Protein AF-A0AAV0Y140-F1 (afdb_monomer)

Radius of gyration: 25.88 Å; Cα contacts (8 Å, |Δi|>4): 50; chains: 1; bounding box: 42×67×58 Å

Secondary structure (DSSP, 8-state):
--TTT-GGGGGGHHHHHHHHHHHHHHHHHHH-GGG--HHHHHTTTHHHHHHHH-STTTT-THHHHHHHHHHHHH--SSSSHHHHHHHHHHHHHHHHHHHHHHHHHHHHT-------

Solvent-accessible surface area (backbone atoms only — not comparable to full-atom values): 6801 Å² total; per-residue (Å²): 122,65,55,56,55,38,75,90,32,61,90,46,43,70,56,53,46,52,53,38,47,51,48,48,54,49,49,30,72,74,73,33,66,92,69,59,40,71,74,56,57,48,51,68,47,49,52,58,50,34,74,74,63,39,32,48,71,74,75,47,62,60,68,57,58,60,49,46,56,58,54,52,69,42,41,88,55,91,71,62,44,68,60,37,36,53,53,47,50,52,53,50,55,53,51,54,54,52,51,57,49,50,59,54,51,61,65,68,69,61,73,82,84,82,72,133

Mean predicted aligned error: 10.84 Å

Sequence (116 aa):
MIILLSPDCSYLINYARQLLKYFVMSFQNIYGAQFVSHKVHGLLHLCDDYEHYGPLHNCSTFMFENYMKELKSFVRKHDKPLQQVINRDNEKCYASTTNSRKNNEEFILKPSLQHI

pLDDT: mean 83.47, std 15.55, range [37.31, 96.94]

Nearest PDB structures (foldseek):
  8oiq-assembly1_Aa  TM=3.154E-01  e=7.047E+00  Homo sapiens

Foldseek 3Di:
DVLQQDLVNLVCLVVQLVVLVVVLVVCCVPPNPVPCDPVSVCSNCSSVVCVVQNRVVRVDCVVVVVCVVVLVVQADDPPPSVVSSVVVVVVVVVVVVVVVVVVVVVVVPDPPPDDD

Structure (mmCIF, N/CA/C/O backbone):
data_AF-A0AAV0Y140-F1
#
_entry.id   AF-A0AAV0Y140-F1
#
loop_
_atom_site.group_PDB
_atom_site.id
_atom_site.type_symbol
_atom_site.label_atom_id
_atom_site.label_alt_id
_atom_site.label_comp_id
_atom_site.label_asym_id
_atom_site.label_entity_id
_atom_site.label_seq_id
_atom_site.pdbx_PDB_ins_code
_atom_site.Cartn_x
_atom_site.Cartn_y
_atom_site.Cartn_z
_atom_site.occupancy
_atom_site.B_iso_or_equiv
_atom_site.auth_seq_id
_atom_site.auth_comp_id
_atom_site.auth_asym_id
_atom_site.auth_atom_id
_atom_site.pdbx_PDB_model_num
ATOM 1 N N . MET A 1 1 ? 10.942 6.925 -4.817 1.00 59.31 1 MET A N 1
ATOM 2 C CA . MET A 1 1 ? 9.683 6.899 -5.596 1.00 59.31 1 MET A CA 1
ATOM 3 C C . MET A 1 1 ? 8.801 8.090 -5.225 1.00 59.31 1 MET A C 1
ATOM 5 O O . MET A 1 1 ? 7.722 7.900 -4.697 1.00 59.31 1 MET A O 1
ATOM 9 N N . ILE A 1 2 ? 9.243 9.324 -5.482 1.00 70.88 2 ILE A N 1
ATOM 10 C CA . ILE A 1 2 ? 8.435 10.525 -5.171 1.00 70.88 2 ILE A CA 1
ATOM 11 C C . ILE A 1 2 ? 7.274 10.670 -6.174 1.00 70.88 2 ILE A C 1
ATOM 13 O O . ILE A 1 2 ? 6.186 11.106 -5.815 1.00 70.88 2 ILE A O 1
ATOM 17 N N . ILE A 1 3 ? 7.489 10.191 -7.404 1.00 76.38 3 ILE A N 1
ATOM 18 C CA . ILE A 1 3 ? 6.550 10.290 -8.530 1.00 76.38 3 ILE A CA 1
ATOM 19 C C . ILE A 1 3 ? 5.182 9.661 -8.222 1.00 76.38 3 ILE A C 1
ATOM 21 O O . ILE A 1 3 ? 4.164 10.241 -8.565 1.00 76.38 3 ILE A O 1
ATOM 25 N N . LEU A 1 4 ? 5.150 8.507 -7.547 1.00 77.25 4 LEU A N 1
ATOM 26 C CA . LEU A 1 4 ? 3.904 7.785 -7.239 1.00 77.25 4 LEU A CA 1
ATOM 27 C C . LEU A 1 4 ? 3.299 8.166 -5.873 1.00 77.25 4 LEU A C 1
ATOM 29 O O . LEU A 1 4 ? 2.232 7.681 -5.504 1.00 77.25 4 LEU A O 1
ATOM 33 N N . LEU A 1 5 ? 3.981 9.026 -5.112 1.00 80.62 5 LEU A N 1
ATOM 34 C CA . LEU A 1 5 ? 3.524 9.519 -3.809 1.00 80.62 5 LEU A CA 1
ATOM 35 C C . LEU A 1 5 ? 2.815 10.873 -3.920 1.00 80.62 5 LEU A C 1
ATOM 37 O O . LEU A 1 5 ? 1.959 11.164 -3.091 1.00 80.62 5 LEU A O 1
ATOM 41 N N . SER A 1 6 ? 3.167 11.687 -4.919 1.00 78.81 6 SER A N 1
ATOM 42 C CA . SER A 1 6 ? 2.572 13.010 -5.123 1.00 78.81 6 SER A CA 1
ATOM 43 C C . SER A 1 6 ? 1.511 12.990 -6.234 1.00 78.81 6 SER A C 1
ATOM 45 O O . SER A 1 6 ? 1.757 12.390 -7.287 1.00 78.81 6 SER A O 1
ATOM 47 N N . PRO A 1 7 ? 0.354 13.657 -6.053 1.00 75.69 7 PRO A N 1
ATOM 48 C CA . PRO A 1 7 ? -0.622 13.867 -7.128 1.00 75.69 7 PRO A CA 1
ATOM 49 C C . PRO A 1 7 ? -0.075 14.755 -8.259 1.00 75.69 7 PRO A C 1
ATOM 51 O O . PRO A 1 7 ? -0.488 14.620 -9.410 1.00 75.69 7 PRO A O 1
ATOM 54 N N . ASP A 1 8 ? 0.909 15.608 -7.963 1.00 79.06 8 ASP A N 1
ATOM 55 C CA . ASP A 1 8 ? 1.428 16.616 -8.900 1.00 79.06 8 ASP A CA 1
ATOM 56 C C . ASP A 1 8 ? 2.373 16.032 -9.961 1.00 79.06 8 ASP A C 1
ATOM 58 O O . ASP A 1 8 ? 2.795 16.718 -10.889 1.00 79.06 8 ASP A O 1
ATOM 62 N N . CYS A 1 9 ? 2.745 14.759 -9.826 1.00 79.50 9 CYS A N 1
ATOM 63 C CA . CYS A 1 9 ? 3.691 14.072 -10.706 1.00 79.50 9 CYS A CA 1
ATOM 64 C C . CYS A 1 9 ? 3.012 13.090 -11.671 1.00 79.50 9 CYS A C 1
ATOM 66 O O . CYS A 1 9 ? 3.690 12.248 -12.263 1.00 79.50 9 CYS A O 1
ATOM 68 N N . SER A 1 10 ? 1.694 13.197 -11.861 1.00 79.00 10 SER A N 1
ATOM 69 C CA . SER A 1 10 ? 0.920 12.308 -12.737 1.00 79.00 10 SER A CA 1
ATOM 70 C C . SER A 1 10 ? 1.443 12.268 -14.183 1.00 79.00 10 SER A C 1
ATOM 72 O O . SER A 1 10 ? 1.455 11.218 -14.823 1.00 79.00 10 SER A O 1
ATOM 74 N N . TYR A 1 11 ? 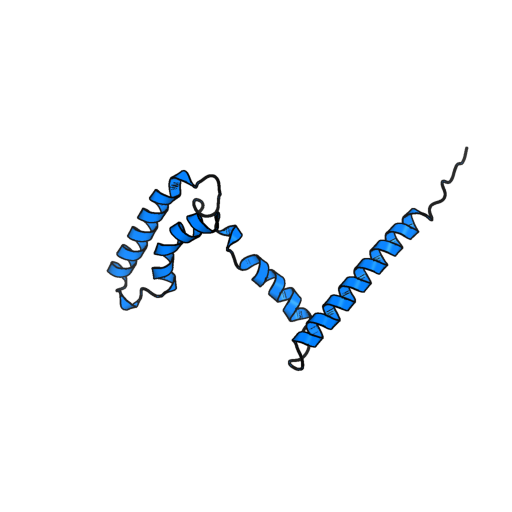2.001 13.373 -14.682 1.00 85.31 11 TYR A N 1
ATOM 75 C CA . TYR A 1 11 ? 2.618 13.438 -16.013 1.00 85.31 11 TYR A CA 1
ATOM 76 C C . TYR A 1 11 ? 3.851 12.522 -16.176 1.00 85.31 11 TYR A C 1
ATOM 78 O O . TYR A 1 11 ? 4.225 12.182 -17.298 1.00 85.31 11 TYR A O 1
ATOM 86 N N . LEU A 1 12 ? 4.472 12.080 -15.075 1.00 88.38 12 LEU A N 1
ATOM 87 C CA . LEU A 1 12 ? 5.636 11.186 -15.069 1.00 88.38 12 LEU A CA 1
ATOM 88 C C . LEU A 1 12 ? 5.268 9.702 -14.915 1.00 88.38 12 LEU A C 1
ATOM 90 O O . LEU A 1 12 ? 6.173 8.865 -14.901 1.00 88.38 12 LEU A O 1
ATOM 94 N N . ILE A 1 13 ? 3.983 9.337 -14.823 1.00 89.38 13 ILE A N 1
ATOM 95 C CA . ILE A 1 13 ? 3.558 7.937 -14.617 1.00 89.38 13 ILE A CA 1
ATOM 96 C C . ILE A 1 13 ? 4.114 7.021 -15.711 1.00 89.38 13 ILE A C 1
ATOM 98 O O . ILE A 1 13 ? 4.670 5.965 -15.414 1.00 89.38 13 ILE A O 1
ATOM 102 N N . ASN A 1 14 ? 4.047 7.441 -16.976 1.00 90.62 14 ASN A N 1
ATOM 103 C CA . ASN A 1 14 ? 4.574 6.651 -18.092 1.00 90.62 14 ASN A CA 1
ATOM 104 C C . ASN A 1 14 ? 6.090 6.438 -18.007 1.00 90.62 14 ASN A C 1
ATOM 106 O O . ASN A 1 14 ? 6.589 5.384 -18.402 1.00 90.62 14 ASN A O 1
ATOM 110 N N . TYR A 1 15 ? 6.819 7.413 -17.466 1.00 92.12 15 TYR A N 1
ATOM 111 C CA . TYR A 1 15 ? 8.250 7.284 -17.223 1.00 92.12 15 TYR A CA 1
ATOM 112 C C . TYR A 1 15 ? 8.529 6.323 -16.059 1.00 92.12 15 TYR A C 1
ATOM 114 O O . TYR A 1 15 ? 9.343 5.410 -16.190 1.00 92.12 15 TYR A O 1
ATOM 122 N N . ALA A 1 16 ? 7.786 6.442 -14.954 1.00 91.88 16 ALA A N 1
ATOM 123 C CA . ALA A 1 16 ? 7.859 5.498 -13.839 1.00 91.88 16 ALA A CA 1
ATOM 124 C C . ALA A 1 16 ? 7.554 4.054 -14.279 1.00 91.88 16 ALA A C 1
ATOM 126 O O . ALA A 1 16 ? 8.277 3.136 -13.897 1.00 91.88 16 ALA A O 1
ATOM 127 N N . ARG A 1 17 ? 6.561 3.855 -15.153 1.00 93.75 17 ARG A N 1
ATOM 128 C CA . ARG A 1 17 ? 6.204 2.549 -15.727 1.00 93.75 17 ARG A CA 1
ATOM 129 C C . ARG A 1 17 ? 7.371 1.921 -16.489 1.00 93.75 17 ARG A C 1
ATOM 131 O O . ARG A 1 17 ? 7.635 0.729 -16.342 1.00 93.75 17 ARG A O 1
ATOM 138 N N . GLN A 1 18 ? 8.095 2.713 -17.281 1.00 94.56 18 GLN A N 1
ATOM 139 C CA . GLN A 1 18 ? 9.286 2.241 -17.995 1.00 94.56 18 GLN A CA 1
ATOM 140 C C . GLN A 1 18 ? 10.417 1.870 -17.029 1.00 94.56 18 GLN A C 1
ATOM 142 O O . GLN A 1 18 ? 11.024 0.811 -17.184 1.00 94.56 18 GLN A O 1
ATOM 147 N N . LEU A 1 19 ? 10.654 2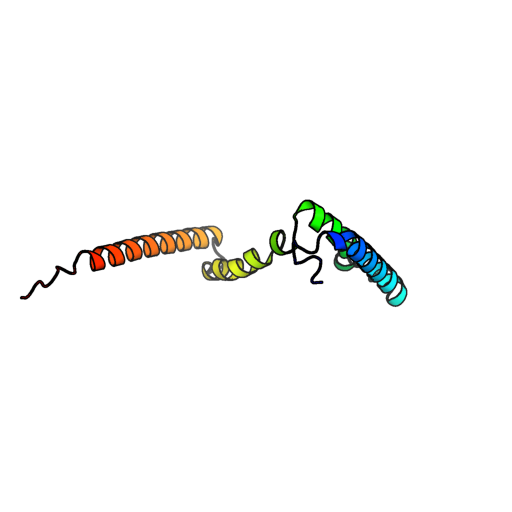.686 -15.998 1.00 94.50 19 LEU A N 1
ATOM 148 C CA . LEU A 1 19 ? 11.667 2.407 -14.977 1.00 94.50 19 LEU A CA 1
ATOM 149 C C . LEU A 1 19 ? 11.367 1.124 -14.191 1.00 94.50 19 LEU A C 1
ATOM 151 O O . LEU A 1 19 ? 12.271 0.323 -13.966 1.00 94.50 19 LEU A O 1
ATOM 155 N N . LEU A 1 20 ? 10.109 0.903 -13.801 1.00 94.56 20 LEU A N 1
ATOM 156 C CA . LEU A 1 20 ? 9.698 -0.299 -13.068 1.00 94.56 20 LEU A CA 1
ATOM 157 C C . LEU A 1 20 ? 9.816 -1.553 -13.941 1.00 94.56 20 LEU A C 1
ATOM 159 O O . LEU A 1 20 ? 10.341 -2.566 -13.4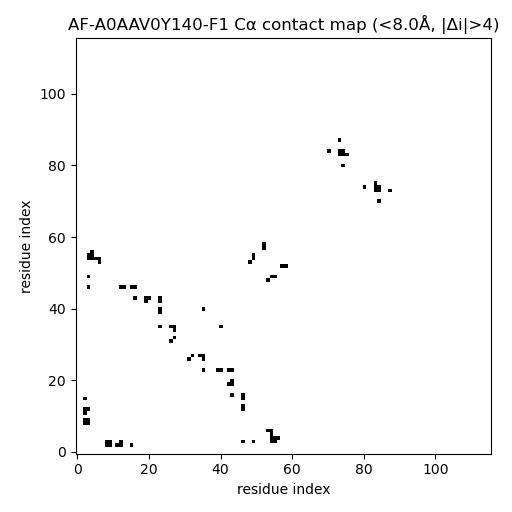80 1.00 94.56 20 LEU A O 1
ATOM 163 N N . LYS A 1 21 ? 9.431 -1.473 -15.222 1.00 95.81 21 LYS A N 1
ATOM 164 C CA . LYS A 1 21 ? 9.660 -2.557 -16.194 1.00 95.81 21 LYS A CA 1
ATOM 165 C C . LYS A 1 21 ? 11.142 -2.886 -16.331 1.00 95.81 21 LYS A C 1
ATOM 167 O O . LYS A 1 21 ? 11.524 -4.048 -16.210 1.00 95.81 21 LYS A O 1
ATOM 172 N N . TYR A 1 22 ? 11.976 -1.866 -16.523 1.00 96.00 22 TYR A N 1
ATOM 173 C CA . TYR A 1 22 ? 13.421 -2.039 -16.633 1.00 96.00 22 TYR A CA 1
ATOM 174 C C . TYR A 1 22 ? 14.024 -2.665 -15.370 1.00 96.00 22 TYR A C 1
ATOM 176 O O . TYR A 1 22 ? 14.849 -3.574 -15.469 1.00 96.00 22 TYR A O 1
ATOM 184 N N . PHE A 1 23 ? 13.581 -2.233 -14.185 1.00 95.25 23 PHE A N 1
ATOM 185 C CA . PHE A 1 23 ? 14.006 -2.805 -12.910 1.00 95.25 23 PHE A CA 1
ATOM 186 C C . PHE A 1 23 ? 13.658 -4.293 -12.808 1.00 95.25 23 PHE A C 1
ATOM 188 O O . PHE A 1 23 ? 14.541 -5.092 -12.512 1.00 95.25 23 PHE A O 1
ATOM 195 N N . VAL A 1 24 ? 12.410 -4.683 -13.093 1.00 95.25 24 VAL A N 1
ATOM 196 C CA . VAL A 1 24 ? 11.972 -6.087 -12.997 1.00 95.25 24 VAL A CA 1
ATOM 197 C C . VAL A 1 24 ? 12.720 -6.970 -13.999 1.00 95.25 24 VAL A C 1
ATOM 199 O O . VAL A 1 24 ? 13.196 -8.042 -13.628 1.00 95.25 24 VAL A O 1
ATOM 202 N N . MET A 1 25 ? 12.899 -6.504 -15.238 1.00 95.50 25 MET A N 1
ATOM 203 C CA . MET A 1 25 ? 13.674 -7.224 -16.258 1.00 95.50 25 MET A CA 1
ATOM 204 C C . MET A 1 25 ? 15.144 -7.379 -15.846 1.00 95.50 25 MET A C 1
ATOM 206 O O . MET A 1 25 ? 15.711 -8.465 -15.947 1.00 95.50 25 MET A O 1
ATOM 210 N N . SER A 1 26 ? 15.759 -6.314 -15.330 1.00 96.1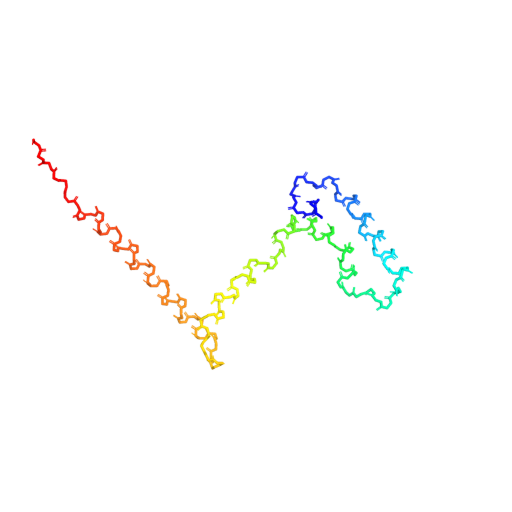9 26 SER A N 1
ATOM 211 C CA . SER A 1 26 ? 17.152 -6.349 -14.867 1.00 96.19 26 SER A CA 1
ATOM 212 C C . SER A 1 26 ? 17.320 -7.259 -13.650 1.00 96.19 26 SER A C 1
ATOM 214 O O . SER A 1 26 ? 18.262 -8.044 -13.589 1.00 96.19 26 SER A O 1
ATOM 216 N N . PHE A 1 27 ? 16.382 -7.206 -12.703 1.00 96.06 27 PHE A N 1
ATOM 217 C CA . PHE A 1 27 ? 1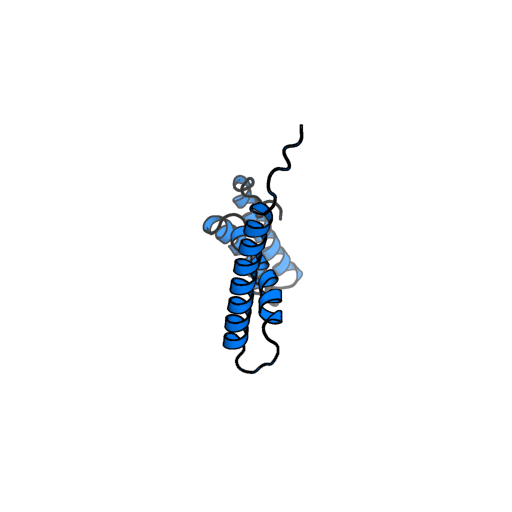6.354 -8.073 -11.529 1.00 96.06 27 PHE A CA 1
ATOM 218 C C . PHE A 1 27 ? 16.273 -9.548 -11.935 1.00 96.06 27 PHE A C 1
ATOM 220 O O . PHE A 1 27 ? 17.050 -10.369 -11.448 1.00 96.06 27 PHE A O 1
ATOM 227 N N . GLN A 1 28 ? 15.379 -9.875 -12.872 1.00 95.75 28 GLN A N 1
ATOM 228 C CA . GLN A 1 28 ? 15.260 -11.220 -13.424 1.00 95.75 28 GLN A CA 1
ATOM 229 C C . GLN A 1 28 ? 16.565 -11.688 -14.082 1.00 95.75 28 GLN A C 1
ATOM 231 O O . GLN A 1 28 ? 16.950 -12.838 -13.892 1.00 95.75 28 GLN A O 1
ATOM 236 N N . ASN A 1 29 ? 17.258 -10.817 -14.819 1.00 96.12 29 ASN A N 1
ATOM 237 C CA . ASN A 1 29 ? 18.514 -11.168 -15.487 1.00 96.12 29 ASN A CA 1
ATOM 238 C C . ASN A 1 29 ? 19.671 -11.408 -14.505 1.00 96.12 29 ASN A C 1
ATOM 240 O O . ASN A 1 29 ? 20.504 -12.275 -14.751 1.00 96.12 29 ASN A O 1
ATOM 244 N N . ILE A 1 30 ? 19.736 -10.647 -13.409 1.00 96.94 30 ILE A N 1
ATOM 245 C CA . ILE A 1 30 ? 20.835 -10.727 -12.434 1.00 96.94 30 ILE A CA 1
ATOM 246 C C . ILE A 1 30 ? 20.638 -11.897 -11.467 1.00 96.94 30 ILE A C 1
ATOM 248 O O . ILE A 1 30 ? 21.579 -12.635 -11.190 1.00 96.94 30 ILE A O 1
ATOM 252 N N . TYR A 1 31 ? 19.426 -12.056 -10.934 1.00 95.44 31 TYR A N 1
ATOM 253 C CA . TYR A 1 31 ? 19.154 -13.031 -9.878 1.00 95.44 31 TYR A CA 1
ATOM 254 C C . TYR A 1 31 ? 18.544 -14.329 -10.415 1.00 95.44 31 TYR A C 1
ATOM 256 O O . TYR A 1 31 ? 18.747 -15.388 -9.826 1.00 95.44 31 TYR A O 1
ATOM 264 N N . GLY A 1 32 ? 17.841 -14.272 -11.546 1.00 93.38 32 GLY A N 1
ATOM 265 C CA . GLY A 1 32 ? 17.096 -15.385 -12.127 1.00 93.38 32 GLY A CA 1
ATOM 266 C C . GLY A 1 32 ? 15.586 -15.255 -11.911 1.00 93.38 32 GLY A C 1
ATOM 267 O O . GLY A 1 32 ? 15.113 -14.698 -10.916 1.00 93.38 32 GLY A O 1
ATOM 268 N N . ALA A 1 33 ? 14.809 -15.801 -12.850 1.00 91.75 33 ALA A N 1
ATOM 269 C CA . ALA A 1 33 ? 13.346 -15.722 -12.848 1.00 91.75 33 ALA A CA 1
ATOM 270 C C . ALA A 1 33 ? 12.702 -16.350 -11.601 1.00 91.75 33 ALA A C 1
ATOM 272 O O . ALA A 1 33 ? 11.674 -15.873 -11.131 1.00 91.75 33 ALA A O 1
ATOM 273 N N . GLN A 1 34 ? 13.336 -17.363 -11.010 1.00 93.69 34 GLN A N 1
ATOM 274 C CA . GLN A 1 34 ? 12.866 -18.026 -9.793 1.00 93.69 34 GLN A CA 1
ATOM 275 C C . GLN A 1 34 ? 12.815 -17.102 -8.564 1.00 93.69 34 GLN A C 1
ATOM 277 O O . GLN A 1 34 ? 12.082 -17.384 -7.620 1.00 93.69 34 GLN A O 1
ATOM 282 N N . PHE A 1 35 ? 13.563 -15.993 -8.568 1.00 92.62 35 PHE A N 1
ATOM 283 C CA . PHE A 1 35 ? 13.556 -15.013 -7.478 1.00 92.62 35 PHE A CA 1
ATOM 284 C C . PHE A 1 35 ? 12.587 -13.851 -7.718 1.00 92.62 35 PHE A C 1
ATOM 286 O O . PHE A 1 35 ? 12.426 -12.993 -6.844 1.00 92.62 35 PHE A O 1
ATOM 293 N N . VAL A 1 36 ? 11.902 -13.820 -8.868 1.00 93.69 36 VAL A N 1
ATOM 294 C CA . VAL A 1 36 ? 10.839 -12.851 -9.154 1.00 93.69 36 VAL A CA 1
ATOM 295 C C . VAL A 1 36 ? 9.589 -13.259 -8.377 1.00 93.69 36 VAL A C 1
ATOM 297 O O . VAL A 1 36 ? 8.647 -13.855 -8.891 1.00 93.69 36 VAL A O 1
ATOM 300 N N . SER A 1 37 ? 9.603 -12.961 -7.080 1.00 94.00 37 SER A N 1
ATOM 301 C CA . SER A 1 37 ? 8.451 -13.177 -6.209 1.00 94.00 37 SER A CA 1
ATOM 302 C C . SER A 1 37 ? 7.280 -12.270 -6.599 1.00 94.00 37 SER A C 1
ATOM 304 O O . SER A 1 37 ? 7.451 -11.253 -7.275 1.00 94.00 37 SER A O 1
ATOM 306 N N . HIS A 1 38 ? 6.090 -12.577 -6.079 1.00 92.19 38 HIS A N 1
ATOM 307 C CA . HIS A 1 38 ? 4.887 -11.762 -6.271 1.00 92.19 38 HIS A CA 1
ATOM 308 C C . HIS A 1 38 ? 5.110 -10.271 -5.960 1.00 92.19 38 HIS A C 1
ATOM 310 O O . HIS A 1 38 ? 4.571 -9.407 -6.640 1.00 92.19 38 HIS A O 1
ATOM 316 N N . LYS A 1 39 ? 5.943 -9.947 -4.960 1.00 89.31 39 LYS A N 1
ATOM 317 C CA . LYS A 1 39 ? 6.258 -8.553 -4.606 1.00 89.31 39 LYS A CA 1
ATOM 318 C C . LYS A 1 39 ? 7.042 -7.831 -5.700 1.00 89.31 39 LYS A C 1
ATOM 320 O O . LYS A 1 39 ? 6.801 -6.656 -5.939 1.00 89.31 39 LYS A O 1
ATOM 325 N N . VAL A 1 40 ? 7.971 -8.529 -6.352 1.00 93.31 40 VAL A N 1
ATOM 326 C CA . VAL A 1 40 ? 8.774 -7.972 -7.450 1.00 93.31 40 VAL A CA 1
ATOM 327 C C . VAL A 1 40 ? 7.908 -7.826 -8.696 1.00 93.31 40 VAL A C 1
ATOM 329 O O . VAL A 1 40 ? 7.927 -6.776 -9.327 1.00 93.31 40 VAL A O 1
ATOM 332 N N . HIS A 1 41 ? 7.101 -8.841 -9.011 1.00 92.94 41 HIS A N 1
ATOM 333 C CA . HIS A 1 41 ? 6.175 -8.783 -10.140 1.00 92.94 41 HIS A CA 1
ATOM 334 C C . HIS A 1 41 ? 5.120 -7.681 -9.970 1.00 92.94 41 HIS A C 1
ATOM 336 O O . HIS A 1 41 ? 4.852 -6.936 -10.908 1.00 92.94 41 HIS A O 1
ATOM 342 N N . GLY A 1 42 ? 4.591 -7.512 -8.754 1.00 92.25 42 GLY A N 1
ATOM 343 C CA . GLY A 1 42 ? 3.595 -6.491 -8.426 1.00 92.25 42 GLY A CA 1
ATOM 344 C C . GLY A 1 42 ? 4.042 -5.056 -8.721 1.00 92.25 42 GLY A C 1
ATOM 345 O O . GLY A 1 42 ? 3.202 -4.203 -8.985 1.00 92.25 42 GLY A O 1
ATOM 346 N N . LEU A 1 43 ? 5.352 -4.785 -8.780 1.00 92.81 43 LEU A N 1
ATOM 347 C CA . LEU A 1 43 ? 5.870 -3.475 -9.191 1.00 92.81 43 LEU A CA 1
ATOM 348 C C . LEU A 1 43 ? 5.443 -3.080 -10.613 1.00 92.81 43 LEU A C 1
ATOM 350 O O . LEU A 1 43 ? 5.367 -1.891 -10.904 1.00 92.81 43 LEU A O 1
ATOM 354 N N . LEU A 1 44 ? 5.149 -4.045 -11.490 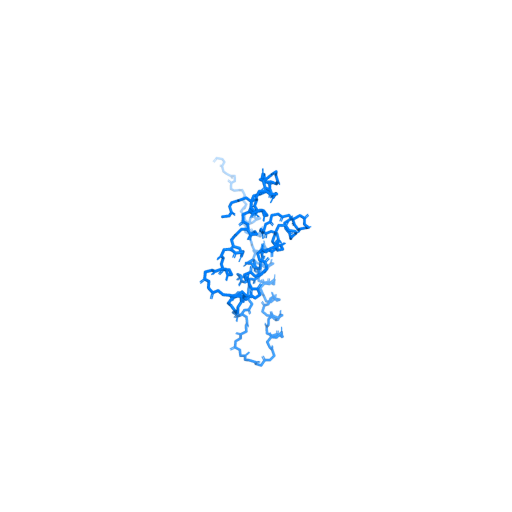1.00 93.25 44 LEU A N 1
ATOM 355 C CA . LEU A 1 44 ? 4.661 -3.771 -12.845 1.00 93.25 44 LEU A CA 1
ATOM 356 C C . LEU A 1 44 ? 3.253 -3.167 -12.853 1.00 93.25 44 LEU A C 1
ATOM 358 O O . LEU A 1 44 ? 2.953 -2.374 -13.742 1.00 93.25 44 LEU A O 1
ATOM 362 N N . HIS A 1 45 ? 2.430 -3.518 -11.865 1.00 91.50 45 HIS A N 1
ATOM 363 C CA . HIS A 1 45 ? 1.039 -3.075 -11.742 1.00 91.50 45 HIS A CA 1
ATOM 364 C C . HIS A 1 45 ? 0.889 -1.783 -10.940 1.00 91.50 45 HIS A C 1
ATOM 366 O O . HIS A 1 45 ? -0.147 -1.136 -10.999 1.00 91.50 45 HIS A O 1
ATOM 372 N N . LEU A 1 46 ? 1.943 -1.345 -10.251 1.00 90.44 46 LEU A N 1
ATOM 373 C CA . LEU A 1 46 ? 1.888 -0.183 -9.366 1.00 90.44 46 LEU A CA 1
ATOM 374 C C . LEU A 1 46 ? 1.496 1.124 -10.081 1.00 90.44 46 LEU A C 1
ATOM 376 O O . LEU A 1 46 ? 0.877 2.002 -9.485 1.00 90.44 46 LEU A O 1
ATOM 380 N N . CYS A 1 47 ? 1.867 1.280 -11.355 1.00 90.38 47 CYS A N 1
ATOM 381 C CA . CYS A 1 47 ? 1.432 2.431 -12.152 1.00 90.38 47 CYS A CA 1
ATOM 382 C C . CYS A 1 47 ? -0.056 2.362 -12.506 1.00 90.38 47 CYS A C 1
ATOM 384 O O . CYS A 1 47 ? -0.706 3.401 -12.560 1.00 90.38 47 CYS A O 1
ATOM 386 N N . ASP A 1 48 ? -0.582 1.159 -12.718 1.00 90.75 48 ASP A N 1
ATOM 387 C CA . ASP A 1 48 ? -1.994 0.941 -13.026 1.00 90.75 48 ASP A CA 1
ATOM 388 C C . ASP A 1 48 ? -2.840 1.163 -11.755 1.00 90.75 48 ASP A C 1
ATOM 390 O O . ASP A 1 48 ? -3.887 1.806 -11.805 1.00 90.75 48 ASP A O 1
ATOM 394 N N . ASP A 1 49 ? -2.328 0.750 -10.588 1.00 89.25 49 ASP A N 1
ATOM 395 C CA . ASP A 1 49 ? -2.922 1.059 -9.282 1.00 89.25 49 ASP A CA 1
ATOM 396 C C . ASP A 1 49 ? -2.977 2.572 -9.024 1.00 89.25 49 ASP A C 1
ATOM 398 O O . ASP A 1 49 ? -3.985 3.083 -8.538 1.00 89.25 49 ASP A O 1
ATOM 402 N N . TYR A 1 50 ? -1.924 3.314 -9.385 1.00 88.38 50 TYR A N 1
ATOM 403 C CA . TYR A 1 50 ? -1.927 4.775 -9.268 1.00 88.38 50 TYR A CA 1
ATOM 404 C C . TYR A 1 50 ? -2.985 5.417 -10.177 1.00 88.38 50 TYR A C 1
ATOM 406 O O . TYR A 1 50 ? -3.656 6.364 -9.774 1.00 88.38 50 TYR A O 1
ATOM 414 N N . GLU A 1 51 ? -3.159 4.917 -11.402 1.00 88.31 51 GLU A N 1
ATOM 415 C CA . GLU A 1 51 ? -4.190 5.415 -12.323 1.00 88.31 51 GLU A CA 1
ATOM 416 C C . GLU A 1 51 ? -5.612 5.139 -11.802 1.00 88.31 51 GLU A C 1
ATOM 418 O O . GLU A 1 51 ? -6.514 5.941 -12.044 1.00 88.31 51 GLU A O 1
ATOM 423 N N . HIS A 1 52 ? -5.814 4.049 -11.054 1.00 89.75 52 HIS A N 1
ATOM 424 C CA . HIS A 1 52 ? -7.124 3.667 -10.524 1.00 89.75 52 HIS A CA 1
ATOM 425 C C . HIS A 1 52 ? -7.467 4.312 -9.168 1.00 89.75 52 HIS A C 1
ATOM 427 O O . HIS A 1 52 ? -8.597 4.753 -8.964 1.00 89.75 52 HIS A O 1
ATOM 433 N N . TYR A 1 53 ? -6.512 4.375 -8.235 1.00 88.31 53 TYR A N 1
ATOM 434 C CA . TYR A 1 53 ? -6.730 4.824 -6.849 1.00 88.31 53 TYR A CA 1
ATOM 435 C C . TYR A 1 53 ? -6.104 6.198 -6.537 1.00 88.31 53 TYR A C 1
ATOM 437 O O . TYR A 1 53 ? -6.341 6.774 -5.467 1.00 88.31 53 TYR A O 1
ATOM 445 N N . GLY A 1 54 ? -5.317 6.747 -7.463 1.00 87.06 54 GLY A N 1
ATOM 446 C CA . GLY A 1 54 ? -4.555 7.976 -7.274 1.00 87.06 54 GLY A CA 1
ATOM 447 C C . GLY A 1 54 ? -3.235 7.745 -6.523 1.00 87.06 54 GLY A C 1
ATOM 448 O O . GLY A 1 54 ? -2.659 6.659 -6.579 1.00 87.06 54 GLY A O 1
ATOM 449 N N . PRO A 1 55 ? -2.719 8.763 -5.810 1.00 87.06 55 PRO A N 1
ATOM 450 C CA . PRO A 1 55 ? -1.467 8.656 -5.066 1.00 87.06 55 PRO A CA 1
ATOM 451 C C . PRO A 1 55 ? -1.426 7.454 -4.122 1.00 87.06 55 PRO A C 1
ATOM 453 O O . PRO A 1 55 ? -2.411 7.155 -3.449 1.00 87.06 55 PRO A O 1
ATOM 456 N N . LEU A 1 56 ? -0.250 6.833 -3.981 1.00 82.56 56 LEU A N 1
ATOM 457 C CA . LEU A 1 56 ? -0.049 5.617 -3.174 1.00 82.56 56 LEU A CA 1
ATOM 458 C C . LEU A 1 56 ? -0.517 5.758 -1.713 1.00 82.56 56 LEU A C 1
ATOM 460 O O . LEU A 1 56 ? -0.821 4.771 -1.049 1.00 82.56 56 LEU A O 1
ATOM 464 N N . HIS A 1 57 ? -0.581 6.988 -1.200 1.00 83.38 57 HIS A N 1
ATOM 465 C CA . HIS A 1 57 ? -1.125 7.266 0.125 1.00 83.38 57 HIS A CA 1
ATOM 466 C C . HIS A 1 57 ? -2.588 6.813 0.271 1.00 83.38 57 HIS A C 1
ATOM 468 O O . HIS A 1 57 ? -2.953 6.288 1.319 1.00 83.38 57 HIS A O 1
ATOM 474 N N . ASN A 1 58 ? -3.395 6.937 -0.786 1.00 84.06 58 ASN A N 1
ATOM 475 C CA . ASN A 1 58 ? -4.818 6.595 -0.772 1.00 84.06 58 ASN A CA 1
ATOM 476 C C . ASN A 1 58 ? -5.066 5.088 -0.654 1.00 84.06 58 ASN A C 1
ATOM 478 O O . ASN A 1 58 ? -6.070 4.673 -0.083 1.00 84.06 58 ASN A O 1
ATOM 482 N N . CYS A 1 59 ? -4.156 4.267 -1.178 1.00 82.38 59 CYS A N 1
ATOM 483 C CA . CYS A 1 59 ? -4.246 2.808 -1.123 1.00 82.38 59 CYS A CA 1
ATOM 484 C C . CYS A 1 59 ? -3.286 2.190 -0.092 1.00 82.38 59 CYS A C 1
ATOM 486 O O . CYS A 1 59 ? -3.124 0.971 -0.039 1.00 82.38 59 CYS A O 1
ATOM 488 N N . SER A 1 60 ? -2.628 3.009 0.734 1.00 85.38 60 SER A N 1
ATOM 489 C CA . SER A 1 60 ? -1.700 2.524 1.752 1.00 85.38 60 SER A CA 1
ATOM 490 C C . SER A 1 60 ? -2.439 1.900 2.934 1.00 85.38 60 SER A C 1
ATOM 492 O O . SER A 1 60 ? -3.362 2.487 3.499 1.00 85.38 60 SER A O 1
ATOM 494 N N . THR A 1 61 ? -1.966 0.740 3.396 1.00 87.50 61 THR A N 1
ATOM 495 C CA . THR A 1 61 ? -2.483 0.094 4.611 1.00 87.50 61 THR A CA 1
ATOM 496 C C . THR A 1 61 ? -1.959 0.709 5.907 1.00 87.50 61 THR A C 1
ATOM 498 O O . THR A 1 61 ? -2.398 0.322 6.990 1.00 87.50 61 THR A O 1
ATOM 501 N N . PHE A 1 62 ? -1.057 1.691 5.825 1.00 87.56 62 PHE A N 1
ATOM 502 C CA . PHE A 1 62 ? -0.357 2.246 6.983 1.00 87.56 62 PHE A CA 1
ATOM 503 C C . PHE A 1 62 ? -1.303 2.825 8.044 1.00 87.56 62 PHE A C 1
ATOM 505 O O . PHE A 1 62 ? -1.088 2.635 9.241 1.00 87.56 62 PHE A O 1
ATOM 512 N N . MET A 1 63 ? -2.389 3.484 7.622 1.00 86.75 63 MET A N 1
ATOM 513 C CA . MET A 1 63 ? -3.382 4.025 8.559 1.00 86.75 63 MET A CA 1
ATOM 514 C C . MET A 1 63 ? -4.055 2.913 9.374 1.00 86.75 63 MET A C 1
ATOM 516 O O . MET A 1 63 ? -4.214 3.039 10.591 1.00 86.75 63 MET A O 1
ATOM 520 N N . PHE A 1 64 ?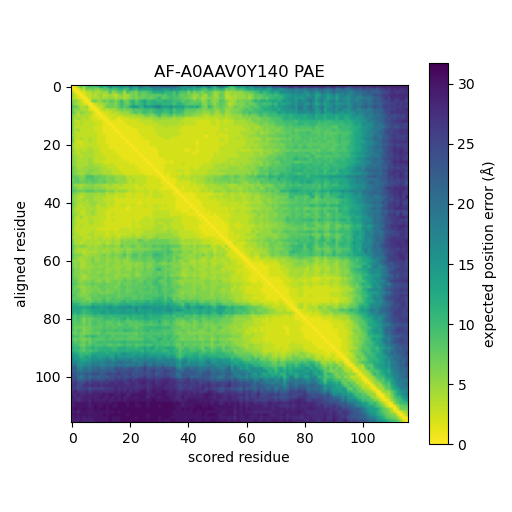 -4.379 1.793 8.725 1.00 89.88 64 PHE A N 1
ATOM 521 C CA . PHE A 1 64 ? -4.966 0.629 9.385 1.00 89.88 64 PHE A CA 1
ATOM 522 C C . PHE A 1 64 ? -3.956 -0.082 10.287 1.00 89.88 64 PHE A C 1
ATOM 524 O O . PHE A 1 64 ? -4.311 -0.491 11.388 1.00 89.88 64 PHE A O 1
ATOM 531 N N . GLU A 1 65 ? -2.694 -0.200 9.869 1.00 90.69 65 GLU A N 1
ATOM 532 C CA . GLU A 1 65 ? -1.626 -0.785 10.690 1.00 90.69 65 GLU A CA 1
ATOM 533 C C . GLU A 1 65 ? -1.374 0.025 11.963 1.00 90.69 65 GLU A C 1
ATOM 535 O O . GLU A 1 65 ? -1.246 -0.547 13.049 1.00 90.69 65 GLU A O 1
ATOM 540 N N . ASN A 1 66 ? -1.370 1.356 11.855 1.00 90.56 66 ASN A N 1
ATOM 541 C CA . ASN A 1 66 ? -1.241 2.233 13.011 1.00 90.56 66 ASN A CA 1
ATOM 542 C C . ASN A 1 66 ? -2.421 2.048 13.980 1.00 90.56 66 ASN A C 1
ATOM 544 O O . ASN A 1 66 ? -2.222 1.867 15.182 1.00 90.56 66 ASN A O 1
ATOM 548 N N . TYR A 1 67 ? -3.650 2.000 13.459 1.00 92.00 67 TYR A N 1
ATOM 549 C CA . TYR A 1 67 ? -4.842 1.767 14.277 1.00 92.00 67 TYR A CA 1
ATOM 550 C C . TYR A 1 67 ? -4.928 0.334 14.837 1.00 92.00 67 TYR A C 1
ATOM 552 O O . TYR A 1 67 ? -5.457 0.111 15.923 1.00 92.00 67 TYR A O 1
ATOM 560 N N . MET A 1 68 ? -4.328 -0.657 14.176 1.00 92.94 68 MET A N 1
ATOM 561 C CA . MET A 1 68 ? -4.261 -2.032 14.681 1.00 92.94 68 MET A CA 1
ATOM 562 C C . MET A 1 68 ? -3.565 -2.112 16.048 1.00 92.94 68 MET A C 1
ATOM 564 O O . MET A 1 68 ? -3.896 -2.973 16.864 1.00 92.94 68 MET A O 1
ATOM 568 N N . LYS A 1 69 ? -2.621 -1.206 16.338 1.00 90.62 69 LYS A N 1
ATOM 569 C CA . LYS A 1 69 ? -1.988 -1.099 17.660 1.00 90.62 69 LYS A CA 1
ATOM 570 C C . LYS A 1 69 ? -2.998 -0.722 18.750 1.00 90.62 69 LYS A C 1
ATOM 572 O O . LYS A 1 69 ? -2.976 -1.323 19.824 1.00 90.62 69 LYS A O 1
ATOM 577 N N . GLU A 1 70 ? -3.888 0.229 18.467 1.00 91.75 70 GLU A N 1
ATOM 578 C CA . GLU A 1 70 ? -4.993 0.610 19.358 1.00 91.75 70 GLU A CA 1
ATOM 579 C C . GLU A 1 70 ? -5.927 -0.582 19.582 1.00 91.75 70 GLU A C 1
ATOM 581 O O . GLU A 1 70 ? -6.144 -0.978 20.727 1.00 91.75 70 GLU A O 1
ATOM 586 N N . LEU A 1 71 ? -6.396 -1.223 18.507 1.00 92.38 71 LEU A N 1
ATOM 587 C CA . LEU A 1 71 ? -7.305 -2.371 18.599 1.00 92.38 71 LEU A CA 1
ATOM 588 C C . LEU A 1 71 ? -6.714 -3.519 19.425 1.00 92.38 71 LEU A C 1
ATOM 590 O O . LEU A 1 71 ? -7.392 -4.092 20.278 1.00 92.38 71 LEU A O 1
ATOM 594 N N . LYS A 1 72 ? -5.425 -3.821 19.235 1.00 92.25 72 LYS A N 1
ATOM 595 C CA . LYS A 1 72 ? -4.725 -4.841 20.027 1.00 92.25 72 LYS A CA 1
ATOM 596 C C . LYS A 1 72 ? -4.660 -4.491 21.511 1.00 92.25 72 LYS A C 1
ATOM 598 O O . LYS A 1 72 ? -4.723 -5.397 22.331 1.00 92.25 72 LYS A O 1
ATOM 603 N N . SER A 1 73 ? -4.582 -3.209 21.871 1.00 92.69 73 SER A N 1
ATOM 604 C CA . SER A 1 73 ? -4.587 -2.789 23.279 1.00 92.69 73 SER A CA 1
ATOM 605 C C . SER A 1 73 ? -5.930 -3.040 23.979 1.00 92.69 73 SER A C 1
ATOM 607 O O . SER A 1 73 ? -5.979 -3.148 25.206 1.00 92.69 73 SER A O 1
ATOM 609 N N . PHE A 1 74 ? -7.026 -3.159 23.219 1.00 93.56 74 PHE A N 1
ATOM 610 C CA . PHE A 1 74 ? -8.355 -3.422 23.780 1.00 93.56 74 PHE A CA 1
ATOM 611 C C . PHE A 1 74 ? -8.525 -4.895 24.158 1.00 93.56 74 PHE A C 1
ATOM 613 O O . PHE A 1 74 ? -9.291 -5.213 25.070 1.00 93.56 74 PHE A O 1
ATOM 620 N N . VAL A 1 75 ? -7.773 -5.781 23.500 1.00 94.31 75 VAL A N 1
ATOM 621 C CA . VAL A 1 75 ? -7.791 -7.221 23.745 1.00 94.31 75 VAL A CA 1
ATOM 622 C C . VAL A 1 75 ? -6.810 -7.562 24.867 1.00 94.31 75 VAL A C 1
ATOM 624 O O . VAL A 1 75 ? -5.602 -7.400 24.729 1.00 94.31 75 VAL A O 1
ATOM 627 N N . ARG A 1 76 ? -7.321 -8.061 25.997 1.00 90.31 76 ARG A N 1
ATOM 628 C CA . ARG A 1 76 ? -6.494 -8.436 27.167 1.00 90.31 76 ARG A CA 1
ATOM 629 C C . ARG A 1 76 ? -6.224 -9.934 27.255 1.00 90.31 76 ARG A C 1
ATOM 631 O O . ARG A 1 76 ? -5.195 -10.350 27.778 1.00 90.31 76 ARG A O 1
ATOM 638 N N . LYS A 1 77 ? -7.176 -10.745 26.795 1.00 91.44 77 LYS A N 1
ATOM 639 C CA . LYS A 1 77 ? -7.114 -12.212 26.774 1.00 91.44 77 LYS A CA 1
ATOM 640 C C . LYS A 1 77 ? -7.656 -12.699 25.437 1.00 91.44 77 LYS A C 1
ATOM 642 O O . LYS A 1 77 ? -8.478 -12.021 24.835 1.00 91.44 77 LYS A O 1
ATOM 647 N N . HIS A 1 78 ? -7.239 -13.887 25.012 1.00 89.00 78 HIS A N 1
ATOM 648 C CA . HIS A 1 78 ? -7.650 -14.483 23.737 1.00 89.00 78 HIS A CA 1
ATOM 649 C C . HIS A 1 78 ? -9.142 -14.863 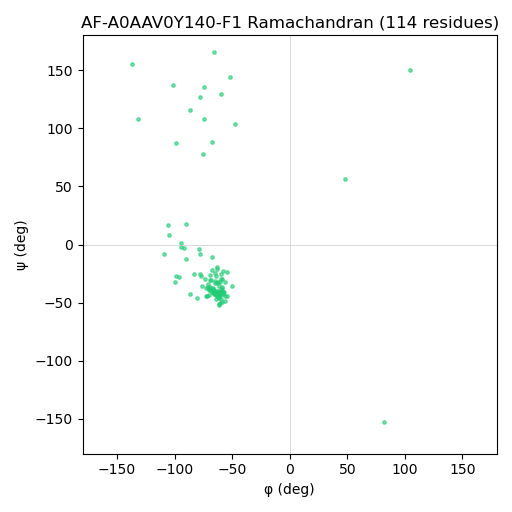23.675 1.00 89.00 78 HIS A C 1
ATOM 651 O O . HIS A 1 78 ? -9.641 -15.172 22.598 1.00 89.00 78 HIS A O 1
ATOM 657 N N . ASP A 1 79 ? -9.858 -14.831 24.802 1.00 93.50 79 ASP A N 1
ATOM 658 C CA . ASP A 1 79 ? -11.287 -15.128 24.845 1.00 93.50 79 ASP A CA 1
ATOM 659 C C . ASP A 1 79 ? -12.134 -13.941 24.356 1.00 93.50 79 ASP A C 1
ATOM 661 O O . ASP A 1 79 ? -12.007 -12.821 24.857 1.00 93.50 79 ASP A O 1
ATOM 665 N N . LYS A 1 80 ? -13.021 -14.204 23.391 1.00 93.75 80 LYS A N 1
ATOM 666 C CA . LYS A 1 80 ? -13.995 -13.246 22.827 1.00 93.75 80 LYS A CA 1
ATOM 667 C C . LYS A 1 80 ? -13.392 -11.875 22.444 1.00 93.75 80 LYS A C 1
ATOM 669 O O . LYS A 1 80 ? -13.891 -10.839 22.893 1.00 93.75 80 LYS A O 1
ATOM 674 N N . PRO A 1 81 ? -12.362 -11.822 21.579 1.00 93.62 81 PRO A N 1
ATOM 675 C CA . PRO A 1 81 ? -11.639 -10.585 21.260 1.00 93.62 81 PRO A CA 1
ATOM 676 C C . PRO A 1 81 ? -12.537 -9.497 20.653 1.00 93.62 81 PRO A C 1
ATOM 678 O O . PRO A 1 81 ? -12.410 -8.331 21.013 1.00 93.62 81 PRO A O 1
ATOM 681 N N . LEU A 1 82 ? -13.495 -9.868 19.797 1.00 93.94 82 LEU A N 1
ATOM 682 C CA . LEU A 1 82 ? -14.439 -8.917 19.201 1.00 93.94 82 LEU A CA 1
ATOM 683 C C . LEU A 1 82 ? -15.300 -8.221 20.266 1.00 93.94 82 LEU A C 1
ATOM 685 O O . LEU A 1 82 ? -15.454 -7.003 20.242 1.00 93.94 82 LEU A O 1
ATOM 689 N N . GLN A 1 83 ? -15.820 -8.982 21.232 1.00 95.81 83 GLN A N 1
ATOM 690 C CA . GLN A 1 83 ? -16.635 -8.425 22.310 1.00 95.81 83 GLN A CA 1
ATOM 691 C C . GLN A 1 83 ? -15.805 -7.508 23.220 1.00 95.81 83 GLN A C 1
ATOM 693 O O . GLN A 1 83 ? -16.291 -6.462 23.641 1.00 95.81 83 GLN A O 1
ATOM 698 N N . GLN A 1 84 ? -14.543 -7.864 23.487 1.00 94.94 84 GLN A N 1
ATOM 699 C CA . GLN A 1 84 ? -13.625 -7.011 24.250 1.00 94.94 84 GLN A CA 1
ATOM 700 C C . GLN A 1 84 ? -13.379 -5.666 23.553 1.00 94.94 84 GLN A C 1
ATOM 702 O O . GLN A 1 84 ? -13.427 -4.626 24.210 1.00 94.94 84 GLN A O 1
ATOM 707 N N . VAL A 1 85 ? -13.155 -5.687 22.235 1.00 95.25 85 VAL A N 1
ATOM 708 C CA . VAL A 1 85 ? -12.959 -4.480 21.419 1.00 95.25 85 VAL A CA 1
ATOM 709 C C . VAL A 1 85 ? -14.198 -3.587 21.464 1.00 95.25 85 VAL A C 1
ATOM 711 O O . VAL A 1 85 ? -14.071 -2.418 21.815 1.00 95.25 85 VAL A O 1
ATOM 714 N N . ILE A 1 86 ? -15.388 -4.137 21.196 1.00 95.38 86 ILE A N 1
ATOM 715 C CA . ILE A 1 86 ? -16.647 -3.370 21.181 1.00 95.38 86 ILE A CA 1
ATOM 716 C C . ILE A 1 86 ? -16.934 -2.749 22.553 1.00 95.38 86 ILE A C 1
ATOM 718 O O . ILE A 1 86 ? -17.259 -1.568 22.648 1.00 95.38 86 ILE A O 1
ATOM 722 N N . ASN A 1 87 ? -16.784 -3.518 23.635 1.00 94.38 87 ASN A N 1
ATOM 723 C CA . ASN A 1 87 ? -17.026 -3.008 24.984 1.00 94.38 87 ASN A CA 1
ATOM 724 C C . ASN A 1 87 ? -16.063 -1.864 25.334 1.00 94.38 87 ASN A C 1
ATOM 726 O O . ASN A 1 87 ? -16.492 -0.845 25.870 1.00 94.38 87 ASN A O 1
ATOM 730 N N . ARG A 1 88 ? -14.774 -2.005 24.995 1.00 94.25 88 ARG A N 1
ATOM 731 C CA . ARG A 1 88 ? -13.766 -0.968 25.248 1.00 94.25 88 ARG A CA 1
ATOM 732 C C . ARG A 1 88 ? -14.011 0.296 24.426 1.00 94.25 88 ARG A C 1
ATOM 734 O O . ARG A 1 88 ? -13.789 1.392 24.935 1.00 94.25 88 ARG A O 1
ATOM 741 N N . ASP A 1 89 ? -14.432 0.146 23.176 1.00 92.94 89 ASP A N 1
ATOM 742 C CA . ASP A 1 89 ? -14.749 1.272 22.300 1.00 92.94 89 ASP A CA 1
ATOM 743 C C . ASP A 1 89 ? -15.940 2.071 22.850 1.00 92.94 89 ASP A C 1
ATOM 745 O O . ASP A 1 89 ? -15.834 3.279 23.064 1.00 92.94 89 ASP A O 1
ATOM 749 N N . ASN A 1 90 ? -17.007 1.372 23.257 1.00 93.56 90 ASN A N 1
ATOM 750 C CA . ASN A 1 90 ? -18.155 1.979 23.930 1.00 93.56 90 ASN A CA 1
ATOM 751 C C . ASN A 1 90 ? -17.738 2.749 25.195 1.00 93.56 90 ASN A C 1
ATOM 753 O O . ASN A 1 90 ? -18.119 3.907 25.365 1.00 93.56 90 ASN A O 1
ATOM 757 N N . GLU A 1 91 ? -16.920 2.148 26.069 1.00 93.25 91 GLU A N 1
ATOM 758 C CA . GLU A 1 91 ? -16.390 2.823 27.266 1.00 93.25 91 GLU A CA 1
ATOM 759 C C . GLU A 1 91 ? -15.664 4.136 26.919 1.00 93.25 91 GLU A C 1
ATOM 761 O O . GLU A 1 91 ? -15.892 5.159 27.572 1.00 93.25 91 GLU A O 1
ATOM 766 N N . LYS A 1 92 ? -14.817 4.132 25.877 1.00 89.50 92 LYS A N 1
ATOM 767 C CA . LYS A 1 92 ? -14.103 5.331 25.408 1.00 89.50 92 LYS A CA 1
ATOM 768 C C . LYS A 1 92 ? -15.070 6.405 24.894 1.00 89.50 92 LYS A C 1
ATOM 770 O O . LYS A 1 92 ? -14.901 7.573 25.247 1.00 89.50 92 LYS A O 1
ATOM 775 N N . CYS A 1 93 ? -16.089 6.032 24.117 1.00 88.06 93 CYS A N 1
ATOM 776 C CA . CYS A 1 93 ? -17.107 6.956 23.599 1.00 88.06 93 CYS A CA 1
ATOM 777 C C . CYS A 1 93 ? -17.932 7.623 24.713 1.00 88.06 93 CYS A C 1
ATOM 779 O O . CYS A 1 93 ? -18.223 8.823 24.658 1.00 88.06 93 CYS A O 1
ATOM 781 N N . TYR A 1 94 ? -18.290 6.877 25.760 1.00 89.38 94 TYR A N 1
ATOM 782 C CA . TYR A 1 94 ? -18.982 7.452 26.915 1.00 89.38 94 TYR A CA 1
ATOM 783 C C . TYR A 1 94 ? -18.067 8.381 27.731 1.00 89.38 94 TYR A C 1
ATOM 785 O O . TYR A 1 94 ? -18.497 9.455 28.167 1.00 89.38 94 TYR A O 1
ATOM 793 N N . ALA A 1 95 ? -16.791 8.022 27.902 1.00 84.44 95 ALA A N 1
ATOM 794 C CA . ALA A 1 95 ? -15.822 8.854 28.616 1.00 84.44 95 ALA A CA 1
ATOM 795 C C . ALA A 1 95 ? -15.523 10.178 27.885 1.00 84.44 95 ALA A C 1
ATOM 797 O O . ALA A 1 95 ? -15.447 11.231 28.518 1.00 84.44 95 ALA A O 1
ATOM 798 N N . SER A 1 96 ? -15.411 10.169 26.553 1.00 79.69 96 SER A N 1
ATOM 799 C CA . SER A 1 96 ? -15.212 11.401 25.775 1.00 79.69 96 SER A CA 1
ATOM 800 C C . SER A 1 96 ? -16.429 12.329 25.847 1.00 79.69 96 SER A C 1
ATOM 802 O O . SER A 1 96 ? -16.276 13.530 26.067 1.00 79.69 96 SER A O 1
ATOM 804 N N . THR A 1 97 ? -17.643 11.774 25.768 1.00 73.94 97 THR A N 1
ATOM 805 C CA . THR A 1 97 ? -18.898 12.541 25.858 1.00 73.94 97 THR A CA 1
ATOM 806 C C . THR A 1 97 ? -19.066 13.220 27.219 1.00 73.94 97 THR A C 1
ATOM 808 O O . THR A 1 97 ? -19.500 14.370 27.302 1.00 73.94 97 THR A O 1
ATOM 811 N N . THR A 1 98 ? -18.718 12.527 28.303 1.00 68.69 98 THR A N 1
ATOM 812 C CA . THR A 1 98 ? -18.806 13.089 29.659 1.00 68.69 98 THR A CA 1
ATOM 813 C C . THR A 1 98 ? -17.749 14.165 29.907 1.00 68.69 98 THR A C 1
ATOM 815 O O . THR A 1 98 ? -18.067 15.184 30.517 1.00 68.69 98 THR A O 1
ATOM 818 N N . ASN A 1 99 ? -16.536 14.011 29.368 1.00 64.94 99 ASN A N 1
ATOM 819 C CA . ASN A 1 99 ? -15.502 15.049 29.433 1.00 64.94 99 ASN A CA 1
ATOM 820 C C . ASN A 1 99 ? -15.867 16.302 28.620 1.00 64.94 99 ASN A C 1
ATOM 822 O O . ASN A 1 99 ? -15.693 17.409 29.120 1.00 64.94 99 ASN A O 1
ATOM 826 N N . SER A 1 100 ? -16.452 16.168 27.423 1.00 62.75 100 SER A N 1
ATOM 827 C CA . SER A 1 100 ? -16.959 17.331 26.672 1.00 62.75 100 SER A CA 1
ATOM 828 C C . SER A 1 100 ? -18.061 18.084 27.422 1.00 62.75 100 SER A C 1
ATOM 830 O O . SER A 1 100 ? -18.108 19.308 27.359 1.00 62.75 100 SER A O 1
ATOM 832 N N . ARG A 1 101 ? -18.929 17.384 28.164 1.00 59.47 101 ARG A N 1
ATOM 833 C CA . ARG A 1 101 ? -19.962 18.032 28.991 1.00 59.47 101 ARG A CA 1
ATOM 834 C C . ARG A 1 101 ? -19.370 18.762 30.196 1.00 59.47 101 ARG A C 1
ATOM 836 O O . ARG A 1 101 ? -19.731 19.911 30.413 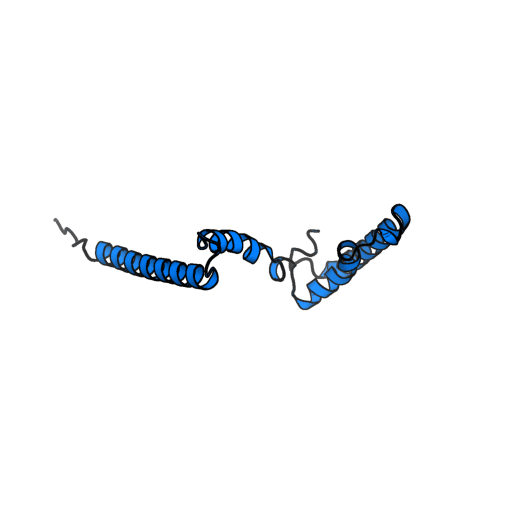1.00 59.47 101 ARG A O 1
ATOM 843 N N . LYS A 1 102 ? -18.414 18.158 30.909 1.00 58.94 102 LYS A N 1
ATOM 844 C CA . LYS A 1 102 ? -17.714 18.816 32.029 1.00 58.94 102 LYS A CA 1
ATOM 845 C C . LYS A 1 102 ? -16.961 20.075 31.594 1.00 58.94 102 LYS A C 1
ATOM 847 O O . LYS A 1 102 ? -17.069 21.097 32.260 1.00 58.94 102 LYS A O 1
ATOM 852 N N . ASN A 1 103 ? -16.285 20.030 30.446 1.00 57.03 103 ASN A N 1
ATOM 853 C CA . ASN A 1 103 ? -15.580 21.193 29.899 1.00 57.03 103 ASN A CA 1
ATOM 854 C C . ASN A 1 103 ? -16.544 22.335 29.519 1.00 57.03 103 ASN A C 1
ATOM 856 O O . ASN A 1 103 ? -16.196 23.506 29.652 1.00 57.03 103 ASN A O 1
ATOM 860 N N . ASN A 1 104 ? -17.761 22.008 29.070 1.00 56.12 104 ASN A N 1
ATOM 861 C CA . ASN A 1 104 ? -18.790 23.005 28.767 1.00 56.12 104 ASN A CA 1
ATOM 862 C C . ASN A 1 104 ? -19.440 23.575 30.043 1.00 56.12 104 ASN A C 1
ATOM 864 O O . ASN A 1 104 ? -19.733 24.766 30.090 1.00 56.12 104 ASN A O 1
ATOM 868 N N . GLU A 1 105 ? -19.630 22.766 31.089 1.00 56.62 105 GLU A N 1
ATOM 869 C CA . GLU A 1 105 ? -20.160 23.222 32.386 1.00 56.62 105 GLU A CA 1
ATOM 870 C C . GLU A 1 105 ? -19.156 24.101 33.157 1.00 56.62 105 GLU A C 1
ATOM 872 O O . GLU A 1 105 ? -19.550 25.116 33.732 1.00 56.62 105 GLU A O 1
ATOM 877 N N . GLU A 1 106 ? -17.851 23.803 33.098 1.00 52.09 106 GLU A N 1
ATOM 878 C CA . GLU A 1 106 ? -16.794 24.666 33.660 1.00 52.09 106 GLU A CA 1
ATOM 879 C C . GLU A 1 106 ? -16.704 26.040 32.974 1.00 52.09 106 GLU A C 1
ATOM 881 O O . GLU A 1 106 ? -16.307 27.021 33.607 1.00 52.09 106 GLU A O 1
ATOM 886 N N . PHE A 1 107 ? -17.101 26.144 31.702 1.00 48.22 107 PHE A N 1
ATOM 887 C CA . PHE A 1 107 ? -17.142 27.420 30.982 1.00 48.22 107 PHE A CA 1
ATOM 888 C C . PHE A 1 107 ? -18.362 28.276 31.368 1.00 48.22 107 PHE A C 1
ATOM 890 O O . PHE A 1 107 ? -18.293 29.502 31.317 1.00 48.22 107 PHE A O 1
ATOM 897 N N . ILE A 1 108 ? -19.463 27.645 31.794 1.00 53.53 108 ILE A N 1
ATOM 898 C CA . ILE A 1 108 ? -20.707 28.321 32.208 1.00 53.53 108 ILE A CA 1
ATOM 899 C C . ILE A 1 108 ? -20.628 28.805 33.671 1.00 53.53 108 ILE A C 1
ATOM 901 O O . ILE A 1 108 ? -21.267 29.789 34.036 1.00 53.53 108 ILE A O 1
ATOM 905 N N . LEU A 1 109 ? -19.797 28.171 34.506 1.00 46.97 109 LEU A N 1
ATOM 906 C CA . LEU A 1 109 ? -19.639 28.475 35.937 1.00 46.97 109 LEU A CA 1
ATOM 907 C C . LEU A 1 109 ? -18.557 29.517 36.272 1.00 46.97 109 LEU A C 1
ATOM 909 O O . LEU A 1 109 ? -18.158 29.630 37.431 1.00 46.97 109 LEU A O 1
ATOM 913 N N . LYS A 1 110 ? -18.097 30.323 35.308 1.00 43.84 110 LYS A N 1
ATOM 914 C CA . LYS A 1 110 ? -17.370 31.567 35.614 1.00 43.84 110 LYS A CA 1
ATOM 915 C C . LYS A 1 110 ? -18.336 32.752 35.508 1.00 43.84 110 LYS A C 1
ATOM 917 O O . LYS A 1 110 ? -18.418 33.352 34.436 1.00 43.84 110 LYS A O 1
ATOM 922 N N . PRO A 1 111 ? -19.074 33.118 36.581 1.00 41.53 111 PRO A N 1
ATOM 923 C CA . PRO A 1 111 ? -19.783 34.381 36.596 1.00 41.53 111 PRO A CA 1
ATOM 924 C C . PRO A 1 111 ? -18.756 35.493 36.428 1.00 41.53 111 PRO A C 1
ATOM 926 O O . PRO A 1 111 ? -17.738 35.538 37.122 1.00 41.53 111 PRO A O 1
ATOM 929 N N . SER A 1 112 ? -19.035 36.379 35.482 1.00 49.53 112 SER A N 1
ATOM 930 C CA . SER A 1 112 ? -18.366 37.658 35.317 1.00 49.53 112 SER A CA 1
ATOM 931 C C . SER A 1 112 ? -18.291 38.379 36.664 1.00 49.53 112 SER A C 1
ATOM 933 O O . SER A 1 112 ? -19.284 38.947 37.123 1.00 49.53 112 SER A O 1
ATOM 935 N N . LEU A 1 113 ? -17.116 38.375 37.294 1.00 41.28 113 LEU A N 1
ATOM 936 C CA . LEU A 1 113 ? -16.777 39.355 38.317 1.00 41.28 113 LEU A CA 1
ATOM 937 C C . LEU A 1 113 ? -16.672 40.714 37.618 1.00 41.28 113 LEU A C 1
ATOM 939 O O . LEU A 1 113 ? -15.617 41.106 37.128 1.00 41.28 113 LEU A O 1
ATOM 943 N N . GLN A 1 114 ? -17.808 41.403 37.528 1.00 50.53 114 GLN A N 1
ATOM 944 C CA . GLN A 1 114 ? -17.860 42.850 37.378 1.00 50.53 114 GLN A CA 1
ATOM 945 C C . GLN A 1 114 ? -17.519 43.463 38.739 1.00 50.53 114 GLN A C 1
ATOM 947 O O . GLN A 1 114 ? -18.325 43.377 39.660 1.00 50.53 114 GLN A O 1
ATOM 952 N N . HIS A 1 115 ? -16.340 44.057 38.868 1.00 37.31 115 HIS A N 1
ATOM 953 C CA . HIS A 1 115 ? -16.038 45.166 39.783 1.00 37.31 115 HIS A CA 1
ATOM 954 C C . HIS A 1 115 ? -15.313 46.182 38.886 1.00 37.31 115 HIS A C 1
ATOM 956 O O . HIS A 1 115 ? -14.358 45.804 38.207 1.00 37.31 115 HIS A O 1
ATOM 962 N N . ILE A 1 116 ? -15.946 47.310 38.535 1.00 37.78 116 ILE A N 1
ATOM 963 C CA . ILE A 1 116 ? -15.919 48.576 39.300 1.00 37.78 116 ILE A CA 1
ATOM 964 C C . ILE A 1 116 ? -14.494 48.922 39.716 1.00 37.78 116 ILE A C 1
ATOM 966 O O . ILE A 1 116 ? -13.945 48.188 40.564 1.00 37.78 116 ILE A O 1
#

Organism: NCBI:txid13131